Protein AF-A0A819YC69-F1 (afdb_monomer)

Nearest PDB structures (foldseek):
  8zje-assembly1_S  TM=3.160E-01  e=2.181E+00  Mus sp.
  8pg0-assembly1_L  TM=3.439E-01  e=5.567E+00  Homo sapiens
  5d72-assembly1_L  TM=3.757E-01  e=8.622E+00  Homo sapiens
  8ikg-assembly1_S  TM=3.203E-01  e=9.769E+00  Mus musculus
  4mgf-assembly1_A  TM=2.405E-01  e=3.827E+00  Pseudomonas aeruginosa

Secondary structure (DSSP, 8-state):
--------EEEE-EETTSTTTTSPP-TTS---EEEESS-EEEEEETTEEEEEE-S---S---SSS-EEEEETTEEEEEE-STTGGGSHHHHHHHHHHHHHT--

Organism: NCBI:txid392030

Solvent-accessible surface area (backbone atoms only — not comparable to full-atom values): 5788 Å² total; per-residue (Å²): 132,82,79,74,78,61,42,11,50,32,14,40,44,46,38,38,92,44,74,70,55,61,37,73,48,57,95,82,57,94,66,52,72,40,80,20,78,9,23,17,28,32,35,39,38,91,92,40,43,36,34,26,60,36,84,62,69,73,78,60,93,57,102,52,87,59,36,81,47,82,52,102,67,34,45,35,38,32,27,48,49,65,44,52,50,27,60,45,48,67,53,50,53,54,52,52,52,53,46,75,76,56,124

Foldseek 3Di:
DPDPQQKQQKEFFDKCVPVLLLDQDDPPRPTDMDGERHWWKWKAFPNMIGTDYDPDTPLDPDPDQWRWDDDPGTIMITGRHHHSSRGVNVVRVVVVVVVVVPD

InterPro domains:
  IPR008472 Domain of unknown function DUF753 [PF05444] (10-85)

pLDDT: mean 76.84, std 13.85, range [33.84, 92.75]

Structure (mmCIF, N/CA/C/O backbone):
data_AF-A0A819YC69-F1
#
_entry.id   AF-A0A819YC69-F1
#
loop_
_atom_site.group_PDB
_atom_site.id
_atom_site.type_symbol
_atom_site.label_atom_id
_atom_site.label_alt_id
_atom_site.label_comp_id
_atom_site.label_asym_id
_atom_site.label_entity_id
_atom_site.label_seq_id
_atom_site.pdbx_PDB_ins_code
_atom_site.Cartn_x
_atom_site.Cartn_y
_atom_site.Cartn_z
_atom_site.occupancy
_atom_site.B_iso_or_equiv
_atom_site.auth_seq_id
_atom_site.auth_comp_id
_atom_site.auth_asym_id
_atom_site.auth_atom_id
_atom_site.pdbx_PDB_model_num
ATOM 1 N N . MET A 1 1 ? 17.392 21.118 -14.429 1.00 33.84 1 MET A N 1
ATOM 2 C CA . MET A 1 1 ? 17.288 19.710 -13.995 1.00 33.84 1 MET A CA 1
ATOM 3 C C . MET A 1 1 ? 15.810 19.369 -13.944 1.00 33.84 1 MET A C 1
ATOM 5 O O . MET A 1 1 ? 15.108 19.953 -13.131 1.00 33.84 1 MET A O 1
ATOM 9 N N . CYS A 1 2 ? 15.311 18.546 -14.868 1.00 38.06 2 CYS A N 1
ATOM 10 C CA . CYS A 1 2 ? 13.936 18.050 -14.801 1.00 38.06 2 CYS A CA 1
ATOM 11 C C . CYS A 1 2 ? 13.870 17.054 -13.642 1.00 38.06 2 CYS A C 1
ATOM 13 O O . CYS A 1 2 ? 14.589 16.057 -13.666 1.00 38.06 2 CYS A O 1
ATOM 15 N N . LEU A 1 3 ? 13.079 17.358 -12.612 1.00 44.16 3 LEU A N 1
ATOM 16 C CA . LEU A 1 3 ? 12.761 16.409 -11.549 1.00 44.16 3 LEU A CA 1
ATOM 17 C C . LEU A 1 3 ? 12.117 15.199 -12.227 1.00 44.16 3 LEU A C 1
ATOM 19 O O . LEU A 1 3 ? 11.037 15.321 -12.800 1.00 44.16 3 LEU A O 1
ATOM 23 N N . ALA A 1 4 ? 12.816 14.067 -12.252 1.00 48.41 4 ALA A N 1
ATOM 24 C CA . ALA A 1 4 ? 12.221 12.822 -12.700 1.00 48.41 4 ALA A CA 1
ATOM 25 C C . ALA A 1 4 ? 11.012 12.560 -11.797 1.00 48.41 4 ALA A C 1
ATOM 27 O O . ALA A 1 4 ? 11.167 12.452 -10.581 1.00 48.41 4 ALA A O 1
ATOM 28 N N . SER A 1 5 ? 9.813 12.521 -12.378 1.00 52.78 5 SER A N 1
ATOM 29 C CA . SER A 1 5 ? 8.618 12.066 -11.676 1.00 52.78 5 SER A CA 1
ATOM 30 C C . SER A 1 5 ? 8.901 10.669 -11.132 1.00 52.78 5 SER A C 1
ATOM 32 O O . SER A 1 5 ? 9.031 9.727 -11.911 1.00 52.78 5 SER A O 1
ATOM 34 N N . ALA A 1 6 ? 9.055 10.537 -9.815 1.00 58.78 6 ALA A N 1
ATOM 35 C CA . ALA A 1 6 ? 9.269 9.242 -9.188 1.00 58.78 6 ALA A CA 1
ATOM 36 C C . ALA A 1 6 ? 8.027 8.371 -9.436 1.00 58.78 6 ALA A C 1
ATOM 38 O O . ALA A 1 6 ? 6.907 8.763 -9.095 1.00 58.78 6 ALA A O 1
ATOM 39 N N . SER A 1 7 ? 8.229 7.232 -10.098 1.00 68.50 7 SER A N 1
ATOM 40 C CA . SER A 1 7 ? 7.196 6.239 -10.383 1.00 68.50 7 SER A CA 1
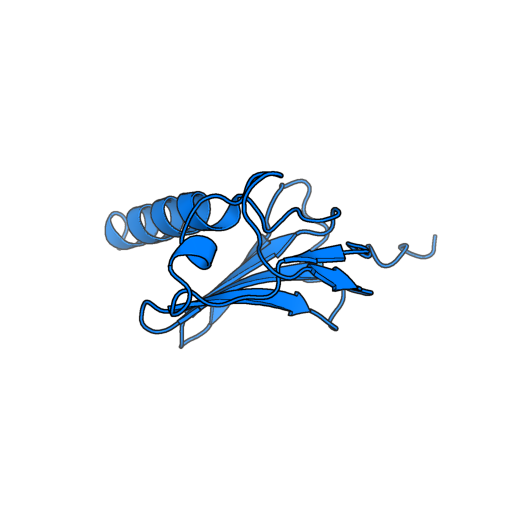ATOM 41 C C . SER A 1 7 ? 7.517 4.958 -9.625 1.00 68.50 7 SER A C 1
ATOM 43 O O . SER A 1 7 ? 8.587 4.381 -9.831 1.00 68.50 7 SER A O 1
ATOM 45 N N . ALA A 1 8 ? 6.580 4.469 -8.818 1.00 75.38 8 ALA A N 1
ATOM 46 C CA . ALA A 1 8 ? 6.755 3.232 -8.065 1.00 75.38 8 ALA A CA 1
ATOM 47 C C . ALA A 1 8 ? 6.829 1.991 -8.969 1.00 75.38 8 ALA A C 1
ATOM 49 O O . ALA A 1 8 ? 7.336 0.952 -8.561 1.00 75.38 8 ALA A O 1
ATOM 50 N N . GLY A 1 9 ? 6.322 2.058 -10.202 1.00 85.75 9 GLY A N 1
ATOM 51 C CA . GLY A 1 9 ? 6.320 0.950 -11.157 1.00 85.75 9 GLY A CA 1
ATOM 52 C C . GLY A 1 9 ? 5.249 -0.097 -10.851 1.00 85.75 9 GLY A C 1
ATOM 53 O O . GLY A 1 9 ? 4.450 -0.415 -11.726 1.00 85.75 9 GLY A O 1
ATOM 54 N N . TRP A 1 10 ? 5.183 -0.597 -9.613 1.00 90.12 10 TRP A N 1
ATOM 55 C CA . TRP A 1 10 ? 4.187 -1.570 -9.154 1.00 90.12 10 TRP A CA 1
ATOM 56 C C . TRP A 1 10 ? 3.751 -1.298 -7.719 1.00 90.12 10 TRP A C 1
ATOM 58 O O . TRP A 1 10 ? 4.585 -1.016 -6.865 1.00 90.12 10 TRP A O 1
ATOM 68 N N . CYS A 1 11 ? 2.462 -1.477 -7.437 1.00 91.44 11 CYS A N 1
ATOM 69 C CA . CYS A 1 11 ? 1.886 -1.325 -6.100 1.00 91.44 11 CYS A CA 1
ATOM 70 C C . CYS A 1 11 ? 0.952 -2.488 -5.778 1.00 91.44 11 CYS A C 1
ATOM 72 O O . CYS A 1 11 ? 0.339 -3.058 -6.682 1.00 91.44 11 CYS A O 1
ATOM 74 N N . TYR A 1 12 ? 0.793 -2.812 -4.495 1.00 92.75 12 TYR A N 1
ATOM 75 C CA . TYR A 1 12 ? -0.297 -3.688 -4.071 1.00 92.75 12 TYR A CA 1
ATOM 76 C C . TYR A 1 12 ? -1.636 -2.963 -4.200 1.00 92.75 12 TYR A C 1
ATOM 78 O O . TYR A 1 12 ? -1.734 -1.787 -3.843 1.00 92.75 12 TYR A O 1
ATOM 86 N N . GLN A 1 13 ? -2.649 -3.675 -4.691 1.00 92.75 1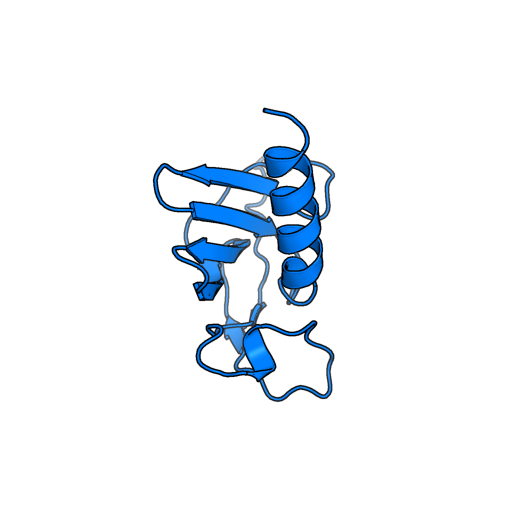3 GLN A N 1
ATOM 87 C CA . GLN A 1 13 ? -4.003 -3.176 -4.900 1.00 92.75 13 GLN A CA 1
ATOM 88 C C . GLN A 1 13 ? -4.982 -4.068 -4.139 1.00 92.75 13 GLN A C 1
ATOM 90 O O . GLN A 1 13 ? -5.212 -5.215 -4.513 1.00 92.75 13 GLN A O 1
ATOM 95 N N . CYS A 1 14 ? -5.547 -3.555 -3.051 1.00 92.50 14 CYS A N 1
ATOM 96 C CA . CYS A 1 14 ? -6.498 -4.298 -2.229 1.00 92.50 14 CYS A CA 1
ATOM 97 C C . CYS A 1 14 ? -7.193 -3.379 -1.225 1.00 92.50 14 CYS A C 1
ATOM 99 O O . CYS A 1 14 ? -6.831 -2.212 -1.073 1.00 92.50 14 CYS A O 1
ATOM 101 N N . ASP A 1 15 ? -8.154 -3.926 -0.487 1.00 92.06 15 ASP A N 1
ATOM 102 C CA . ASP A 1 15 ? -8.670 -3.295 0.721 1.00 92.06 15 ASP A CA 1
ATOM 103 C C . ASP A 1 15 ? -8.874 -4.315 1.849 1.00 92.06 15 ASP A C 1
ATOM 105 O O . ASP A 1 15 ? -8.896 -5.524 1.604 1.00 92.06 15 ASP A O 1
ATOM 109 N N . SER A 1 16 ? -9.008 -3.837 3.087 1.00 89.12 16 SER A N 1
ATOM 110 C CA . SER A 1 16 ? -9.083 -4.671 4.292 1.00 89.12 16 SER A CA 1
ATOM 111 C C . SER A 1 16 ? -10.348 -5.525 4.415 1.00 89.12 16 SER A C 1
ATOM 113 O O . SER A 1 16 ? -10.422 -6.338 5.336 1.00 89.12 16 SER A O 1
ATOM 115 N N . ARG A 1 17 ? -11.317 -5.436 3.486 1.00 87.06 17 ARG A N 1
ATOM 116 C CA . ARG A 1 17 ? -12.371 -6.463 3.360 1.00 87.06 17 ARG A CA 1
ATOM 117 C C . ARG A 1 17 ? -11.776 -7.795 2.905 1.00 87.06 17 ARG A C 1
ATOM 119 O O . ARG A 1 17 ? -12.318 -8.846 3.233 1.00 87.06 17 ARG A O 1
ATOM 126 N N . ASN A 1 18 ? -10.645 -7.763 2.194 1.00 85.56 18 ASN A N 1
ATOM 127 C CA . ASN A 1 18 ? -9.758 -8.911 2.072 1.00 85.56 18 ASN A CA 1
ATOM 128 C C . ASN A 1 18 ? -8.853 -8.967 3.321 1.00 85.56 18 ASN A C 1
ATOM 130 O O . ASN A 1 18 ? -8.014 -8.075 3.496 1.00 85.56 18 ASN A O 1
ATOM 134 N N . PRO A 1 19 ? -8.944 -10.022 4.155 1.00 81.69 19 PRO A N 1
ATOM 135 C CA . PRO A 1 19 ? -8.167 -10.130 5.393 1.00 81.69 19 PRO A CA 1
ATOM 136 C C . PRO A 1 19 ? -6.657 -9.998 5.175 1.00 81.69 19 PRO A C 1
ATOM 138 O O . PRO A 1 19 ? -5.937 -9.497 6.031 1.00 81.69 19 PRO A O 1
ATOM 141 N N . ARG A 1 20 ? -6.171 -10.407 3.998 1.00 83.88 20 ARG A N 1
ATOM 142 C CA . ARG A 1 20 ? -4.75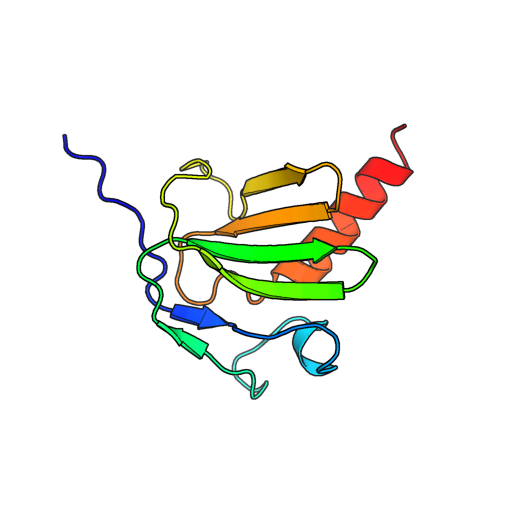0 -10.346 3.643 1.00 83.88 20 ARG A CA 1
ATOM 143 C C . ARG A 1 20 ? -4.242 -8.922 3.421 1.00 83.88 20 ARG A C 1
ATOM 145 O O . ARG A 1 20 ? -3.051 -8.686 3.572 1.00 83.88 20 ARG A O 1
ATOM 152 N N . CYS A 1 21 ? -5.119 -7.976 3.089 1.00 85.12 21 CYS A N 1
ATOM 153 C CA . CYS A 1 21 ? -4.729 -6.593 2.814 1.00 85.12 21 CYS A CA 1
ATOM 154 C C . CYS A 1 21 ? -4.472 -5.779 4.088 1.00 85.12 21 CYS A C 1
ATOM 156 O O . CYS A 1 21 ? -3.679 -4.834 4.081 1.00 85.12 21 CYS A O 1
ATOM 158 N N . GLY A 1 22 ? -5.140 -6.148 5.186 1.00 78.94 22 GLY A N 1
ATOM 159 C CA . GLY A 1 22 ? -4.942 -5.527 6.497 1.00 78.94 22 GLY A CA 1
ATOM 160 C C . GLY A 1 22 ? -3.630 -5.932 7.174 1.00 78.94 22 GLY A C 1
ATOM 161 O O . GLY A 1 22 ? -3.236 -5.301 8.144 1.00 78.94 22 GLY A O 1
ATOM 162 N N . MET A 1 23 ? -2.941 -6.957 6.665 1.00 80.69 23 MET A N 1
ATOM 163 C CA . MET A 1 23 ? -1.689 -7.460 7.232 1.00 80.69 23 MET A CA 1
ATOM 164 C C . MET A 1 23 ? -0.461 -6.823 6.572 1.00 80.69 23 MET A C 1
ATOM 166 O O . MET A 1 23 ? -0.541 -6.211 5.503 1.00 80.69 23 MET A O 1
ATOM 170 N N . GLN A 1 24 ? 0.708 -7.005 7.183 1.00 80.44 24 GLN A N 1
ATOM 171 C CA . GLN A 1 24 ? 1.972 -6.806 6.481 1.00 80.44 24 GLN A CA 1
ATOM 172 C C . GLN A 1 24 ? 2.045 -7.789 5.305 1.00 80.44 24 GLN A C 1
ATOM 174 O O . GLN A 1 24 ? 1.838 -8.987 5.485 1.00 80.44 24 GLN A O 1
ATOM 179 N N . ILE A 1 25 ? 2.296 -7.274 4.101 1.00 81.88 25 ILE A N 1
ATOM 180 C CA . ILE A 1 25 ? 2.346 -8.091 2.886 1.00 81.88 25 ILE A CA 1
ATOM 181 C C . ILE A 1 25 ? 3.797 -8.499 2.639 1.00 81.88 25 ILE A C 1
ATOM 183 O O . ILE A 1 25 ? 4.657 -7.642 2.447 1.00 81.88 25 ILE A O 1
ATOM 187 N N . ASP A 1 26 ? 4.065 -9.798 2.607 1.00 77.88 26 ASP A N 1
ATOM 188 C CA . ASP A 1 26 ? 5.335 -10.351 2.145 1.00 77.88 26 ASP A CA 1
ATOM 189 C C . ASP A 1 26 ? 5.193 -10.959 0.736 1.00 77.88 26 ASP A C 1
ATOM 191 O O . ASP A 1 26 ? 4.142 -10.881 0.098 1.00 77.88 26 ASP A O 1
ATOM 195 N N . GLN A 1 27 ? 6.268 -11.557 0.220 1.00 69.19 27 GLN A N 1
ATOM 196 C CA . GLN A 1 27 ? 6.273 -12.154 -1.120 1.00 69.19 27 GLN A CA 1
ATOM 197 C C . GLN A 1 27 ? 5.369 -13.394 -1.259 1.00 69.19 27 GLN A C 1
ATOM 199 O O . GLN A 1 27 ? 5.098 -13.812 -2.383 1.00 69.19 27 GLN A O 1
ATOM 204 N N . THR A 1 28 ? 4.914 -13.987 -0.154 1.00 72.75 28 THR A N 1
ATOM 205 C CA . THR A 1 28 ? 4.090 -15.207 -0.131 1.00 72.75 28 THR A CA 1
ATOM 206 C C . THR A 1 28 ? 2.594 -14.906 -0.090 1.00 72.75 28 THR A C 1
ATOM 208 O O . THR A 1 28 ? 1.768 -15.748 -0.453 1.00 72.75 28 THR A O 1
ATOM 211 N N . ILE A 1 29 ? 2.228 -13.689 0.310 1.00 75.25 29 ILE A N 1
ATOM 212 C CA . ILE A 1 29 ? 0.842 -13.254 0.383 1.00 75.25 29 ILE A CA 1
ATOM 213 C C . ILE A 1 29 ? 0.339 -12.928 -1.031 1.00 75.25 29 ILE A C 1
ATOM 215 O O . ILE A 1 29 ? 0.746 -11.955 -1.664 1.00 75.25 29 ILE A O 1
ATOM 219 N N . GLY A 1 30 ? -0.591 -13.752 -1.522 1.00 79.44 30 GLY A N 1
ATOM 220 C CA . GLY A 1 30 ? -1.276 -13.552 -2.802 1.00 79.44 30 GLY A CA 1
ATOM 221 C C . GLY A 1 30 ? -2.249 -12.373 -2.754 1.00 79.44 30 GLY A C 1
ATOM 222 O O . GLY A 1 30 ? -3.452 -12.580 -2.582 1.00 79.44 30 GLY A O 1
ATOM 223 N N . ILE A 1 31 ? -1.711 -11.157 -2.853 1.00 87.62 31 ILE A N 1
ATOM 224 C CA . ILE A 1 31 ? -2.432 -9.896 -3.058 1.00 87.62 31 ILE A CA 1
ATOM 225 C C . ILE A 1 31 ? -2.130 -9.400 -4.470 1.00 87.62 31 ILE A C 1
ATOM 227 O O . ILE A 1 31 ? -0.987 -9.471 -4.933 1.00 87.62 31 ILE A O 1
ATOM 231 N N . ASP A 1 32 ? -3.153 -8.864 -5.128 1.00 90.44 32 ASP A N 1
ATOM 232 C CA . ASP A 1 32 ? -3.034 -8.333 -6.477 1.00 90.44 32 ASP A CA 1
ATOM 233 C C . ASP A 1 32 ? -2.058 -7.154 -6.539 1.00 90.44 32 ASP A C 1
ATOM 235 O O . ASP A 1 32 ? -1.971 -6.310 -5.639 1.00 90.44 32 ASP A O 1
ATOM 239 N N . LYS A 1 33 ? -1.306 -7.102 -7.638 1.00 91.06 33 LYS A N 1
ATOM 240 C CA . LYS A 1 33 ? -0.349 -6.039 -7.943 1.00 91.06 33 LYS A CA 1
ATOM 241 C C . LYS A 1 33 ? -0.823 -5.313 -9.189 1.00 91.06 33 LYS A C 1
ATOM 243 O O . LYS A 1 33 ? -1.199 -5.953 -10.167 1.00 91.06 33 LYS A O 1
ATOM 248 N N . THR A 1 34 ? -0.766 -3.990 -9.168 1.00 91.25 34 THR A N 1
ATOM 249 C CA . THR A 1 34 ? -1.118 -3.151 -10.316 1.00 91.25 34 THR A CA 1
ATOM 250 C C . THR A 1 34 ? 0.105 -2.372 -10.790 1.00 91.25 34 THR A C 1
ATOM 252 O O . THR A 1 34 ? 0.888 -1.918 -9.944 1.00 91.25 34 THR A O 1
ATOM 255 N N . PRO A 1 35 ? 0.297 -2.197 -12.111 1.00 90.75 35 PRO A N 1
ATOM 256 C CA . PRO A 1 35 ? 1.298 -1.269 -12.614 1.00 90.75 35 PRO A CA 1
ATOM 257 C C . PRO A 1 35 ? 0.962 0.150 -12.146 1.00 9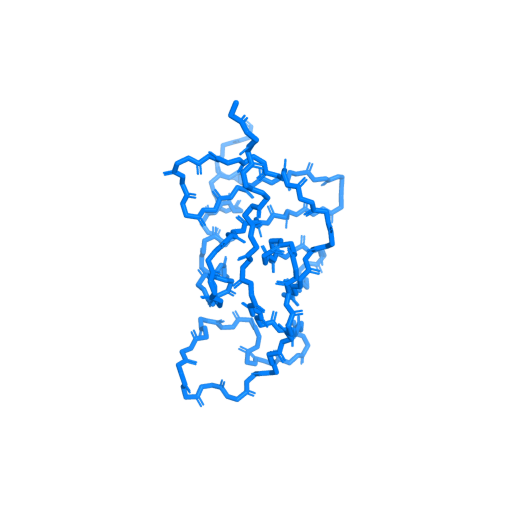0.75 35 PRO A C 1
ATOM 259 O O . PRO A 1 35 ? -0.212 0.515 -12.028 1.00 90.75 35 PRO A O 1
ATOM 262 N N . CYS A 1 36 ? 1.995 0.937 -11.856 1.00 86.88 36 CYS A N 1
ATOM 263 C CA . CYS A 1 36 ? 1.853 2.269 -11.295 1.00 86.88 36 CYS A CA 1
ATOM 264 C C . CYS A 1 36 ? 2.834 3.262 -11.905 1.00 86.88 36 CYS A C 1
ATOM 266 O O . CYS A 1 36 ? 4.048 3.123 -11.759 1.00 86.88 36 CYS A O 1
ATOM 268 N N . ASN A 1 37 ? 2.285 4.296 -12.540 1.00 84.31 37 ASN A N 1
ATOM 269 C CA . ASN A 1 37 ? 3.084 5.382 -13.093 1.00 84.31 37 ASN A CA 1
ATOM 270 C C . ASN A 1 37 ? 3.355 6.486 -12.063 1.00 84.31 37 ASN A C 1
ATOM 272 O O . ASN A 1 37 ? 4.326 7.202 -12.246 1.00 84.31 37 ASN A O 1
ATOM 276 N N . GLY A 1 38 ? 2.570 6.597 -10.985 1.00 85.88 38 GLY A N 1
ATOM 277 C CA . GLY A 1 38 ? 2.791 7.548 -9.889 1.00 85.88 38 GLY A CA 1
ATOM 278 C C . GLY A 1 38 ? 3.337 6.885 -8.622 1.00 85.88 38 GLY A C 1
ATOM 279 O O . GLY A 1 38 ? 4.244 6.056 -8.686 1.00 85.88 38 GLY A O 1
ATOM 280 N N . GLN A 1 39 ? 2.792 7.250 -7.462 1.00 87.62 39 GLN A N 1
ATOM 281 C CA . GLN A 1 39 ? 3.219 6.742 -6.151 1.00 87.62 39 GLN A CA 1
ATOM 282 C C . GLN A 1 39 ? 2.265 5.655 -5.644 1.00 87.62 39 GLN A C 1
ATOM 284 O O . GLN A 1 39 ? 1.058 5.725 -5.874 1.00 87.62 39 GLN A O 1
ATOM 289 N N . CYS A 1 40 ? 2.765 4.665 -4.908 1.00 89.12 40 CYS A N 1
ATOM 290 C CA . CYS A 1 40 ? 1.878 3.770 -4.174 1.00 89.12 40 CYS A CA 1
ATOM 291 C C . CYS A 1 40 ? 1.250 4.514 -3.001 1.00 89.12 40 CYS A C 1
ATOM 293 O O . CYS A 1 40 ? 1.909 5.329 -2.356 1.00 89.12 40 CYS A O 1
ATOM 295 N N . TYR A 1 41 ? 0.002 4.183 -2.684 1.00 89.50 41 TYR A N 1
ATOM 296 C CA . TYR A 1 41 ? -0.667 4.690 -1.497 1.00 89.50 41 TYR A CA 1
ATOM 297 C C . TYR A 1 41 ? -1.162 3.566 -0.595 1.00 89.50 41 TYR A C 1
ATOM 299 O O . TYR A 1 41 ? -1.427 2.436 -1.027 1.00 89.50 41 TYR A O 1
ATOM 307 N N . THR A 1 42 ? -1.316 3.925 0.674 1.00 89.75 42 THR A N 1
ATOM 308 C CA . THR A 1 42 ? -2.187 3.266 1.642 1.00 89.75 42 THR A CA 1
ATOM 309 C C . THR A 1 42 ? -3.118 4.320 2.219 1.00 89.75 42 THR A C 1
ATOM 311 O O . THR A 1 42 ? -2.669 5.413 2.539 1.00 89.75 42 THR A O 1
ATOM 314 N N . TYR A 1 43 ? -4.405 4.025 2.328 1.00 90.19 43 TYR A N 1
ATOM 315 C CA . TYR A 1 43 ? -5.418 4.965 2.793 1.00 90.19 43 TYR A CA 1
ATOM 316 C C . TYR A 1 43 ? -6.298 4.316 3.850 1.00 90.19 43 TYR A C 1
ATOM 318 O O . TYR A 1 43 ? -6.875 3.265 3.591 1.00 90.19 43 TYR A O 1
ATOM 326 N N . LEU A 1 44 ? -6.424 4.934 5.020 1.00 88.06 44 LEU A N 1
ATOM 327 C CA . LEU A 1 44 ? -7.322 4.487 6.077 1.00 88.06 44 LEU A CA 1
ATOM 328 C C . LEU A 1 44 ? -8.510 5.436 6.172 1.00 88.06 44 LEU A C 1
ATOM 330 O O . LEU A 1 44 ? -8.359 6.594 6.556 1.00 88.06 44 LEU A O 1
ATOM 334 N N . ARG A 1 45 ? -9.705 4.918 5.880 1.00 87.38 45 ARG A N 1
ATOM 335 C CA . ARG A 1 45 ? -10.977 5.636 6.016 1.00 87.38 45 ARG A CA 1
ATOM 336 C C . ARG A 1 45 ? -11.988 4.769 6.729 1.00 87.38 45 ARG A C 1
ATOM 338 O O . ARG A 1 45 ? -12.301 3.681 6.254 1.00 87.38 45 ARG A O 1
ATOM 345 N N . LYS A 1 46 ? -12.562 5.279 7.824 1.00 84.69 46 LYS A N 1
ATOM 346 C CA . LYS A 1 46 ? -13.612 4.585 8.596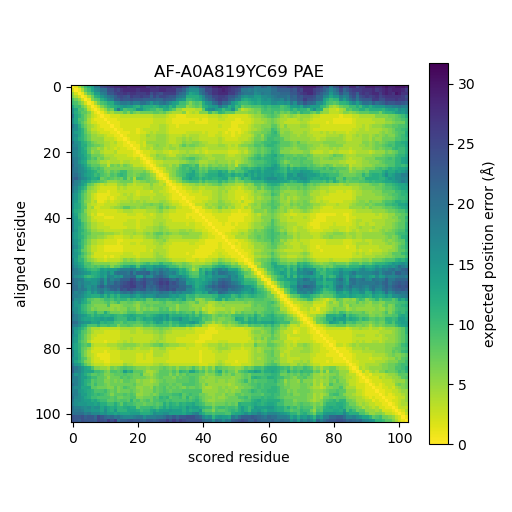 1.00 84.69 46 LYS A CA 1
ATOM 347 C C . LYS A 1 46 ? -13.223 3.131 8.941 1.00 84.69 46 LYS A C 1
ATOM 349 O O . LYS A 1 46 ? -14.019 2.220 8.736 1.00 84.69 46 LYS A O 1
ATOM 354 N N . ASN A 1 47 ? -11.990 2.916 9.407 1.00 81.44 47 ASN A N 1
ATOM 355 C CA . ASN A 1 47 ? -11.394 1.598 9.697 1.00 81.44 47 ASN A CA 1
ATOM 356 C C . ASN A 1 47 ? -11.245 0.643 8.497 1.00 81.44 47 ASN A C 1
ATOM 358 O O . ASN A 1 47 ? -10.960 -0.539 8.682 1.00 81.44 47 ASN A O 1
ATOM 362 N N . ILE A 1 48 ? -11.404 1.131 7.267 1.00 86.62 48 ILE A N 1
ATOM 363 C CA . ILE A 1 48 ? -11.093 0.366 6.060 1.00 86.62 48 ILE A CA 1
ATOM 364 C C . ILE A 1 48 ? -9.767 0.871 5.506 1.00 86.62 48 ILE A C 1
ATOM 366 O O . ILE A 1 48 ? -9.626 2.062 5.217 1.00 86.62 48 ILE A O 1
ATOM 370 N N . LEU A 1 49 ? -8.808 -0.043 5.375 1.00 88.25 49 LEU A N 1
ATOM 371 C CA . LEU A 1 49 ? -7.504 0.214 4.780 1.00 88.25 49 LEU A CA 1
ATOM 372 C C . LEU A 1 49 ? -7.573 -0.135 3.297 1.00 88.25 49 LEU A C 1
ATOM 374 O O . LEU A 1 49 ? -8.001 -1.226 2.940 1.00 88.25 49 LEU A O 1
ATOM 378 N N . TYR A 1 50 ? -7.125 0.775 2.447 1.00 91.62 50 TYR A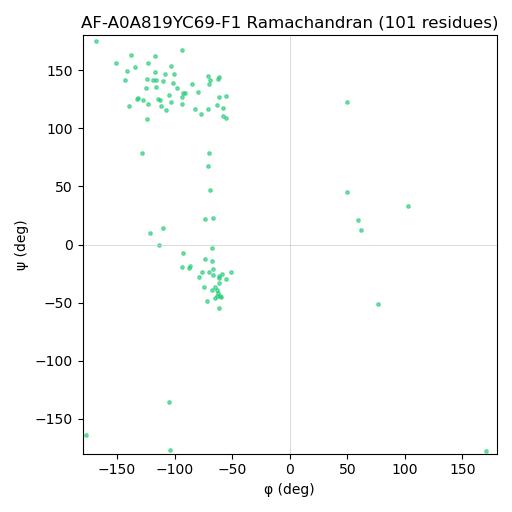 N 1
ATOM 379 C CA . TYR A 1 50 ? -7.041 0.620 1.002 1.00 91.62 50 TYR A CA 1
ATOM 380 C C . TYR A 1 50 ? -5.585 0.735 0.578 1.00 91.62 50 TYR A C 1
ATOM 382 O O . TYR A 1 50 ? -4.858 1.576 1.097 1.00 91.62 50 TYR A O 1
ATOM 390 N N . ARG A 1 51 ? -5.164 -0.068 -0.392 1.00 91.69 51 ARG A N 1
ATOM 391 C CA . ARG A 1 51 ? -3.852 0.012 -1.036 1.00 91.69 51 ARG A CA 1
ATOM 392 C C . ARG A 1 51 ? -4.047 0.174 -2.528 1.00 91.69 51 ARG A C 1
ATOM 394 O O . ARG A 1 51 ? -4.947 -0.448 -3.096 1.00 91.69 51 ARG A O 1
ATOM 401 N N . GLY A 1 52 ? -3.203 0.978 -3.155 1.00 92.25 52 GLY A N 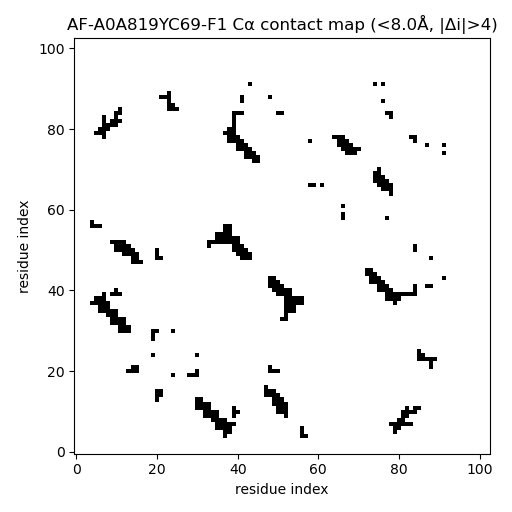1
ATOM 402 C CA . GLY A 1 52 ? -3.240 1.109 -4.601 1.00 92.25 52 GLY A CA 1
ATOM 403 C C . GLY A 1 52 ? -2.157 2.006 -5.164 1.00 92.25 52 GLY A C 1
ATOM 404 O O . GLY A 1 52 ? -1.166 2.315 -4.502 1.00 92.25 52 GLY A O 1
ATOM 405 N N . CYS A 1 53 ? -2.373 2.400 -6.413 1.00 90.56 53 CYS A N 1
ATOM 406 C CA . CYS A 1 53 ? -1.541 3.344 -7.141 1.00 90.56 53 CYS A CA 1
ATOM 407 C C . CYS A 1 53 ? -2.231 4.706 -7.248 1.00 90.56 53 CYS A C 1
ATOM 409 O O . CYS A 1 53 ? -3.376 4.796 -7.698 1.00 90.56 53 CYS A O 1
ATOM 411 N N . SER A 1 54 ? -1.517 5.762 -6.875 1.00 86.69 54 SER A N 1
ATOM 412 C CA . SER A 1 54 ? -1.898 7.138 -7.155 1.00 86.69 54 SER A CA 1
ATOM 413 C C . SER A 1 54 ? -1.419 7.530 -8.547 1.00 86.69 54 SER A C 1
ATOM 415 O O . SER A 1 54 ? -0.307 7.204 -8.963 1.00 86.69 54 SER A O 1
ATOM 417 N N . TRP A 1 55 ? -2.282 8.241 -9.258 1.00 73.44 55 TRP A N 1
ATOM 418 C CA . TRP A 1 55 ? -2.010 8.804 -10.578 1.00 73.44 55 TRP A CA 1
ATOM 419 C C . TRP A 1 55 ? -1.353 10.179 -10.439 1.00 73.44 55 TRP A C 1
ATOM 421 O O . TRP A 1 55 ? -0.738 10.685 -11.374 1.00 73.44 55 TRP A O 1
ATOM 431 N N . GLU A 1 56 ? -1.495 10.781 -9.260 1.00 66.62 56 GLU A N 1
ATOM 432 C CA . GLU A 1 56 ? -0.889 12.046 -8.901 1.00 66.62 56 GLU A CA 1
ATOM 433 C C . GLU A 1 56 ? 0.571 11.805 -8.521 1.00 66.62 56 GLU A C 1
ATOM 435 O O . GLU A 1 56 ? 0.909 10.907 -7.744 1.00 66.62 56 GLU A O 1
ATOM 440 N N . HIS A 1 57 ? 1.444 12.623 -9.097 1.00 59.41 57 HIS A N 1
ATOM 441 C CA . HIS A 1 57 ? 2.851 12.665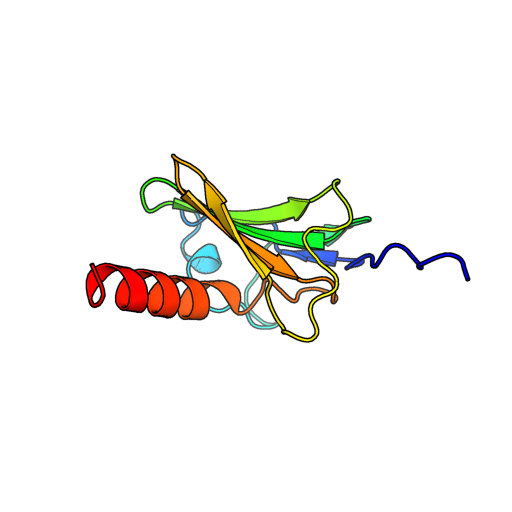 -8.747 1.00 59.41 57 HIS A CA 1
ATOM 442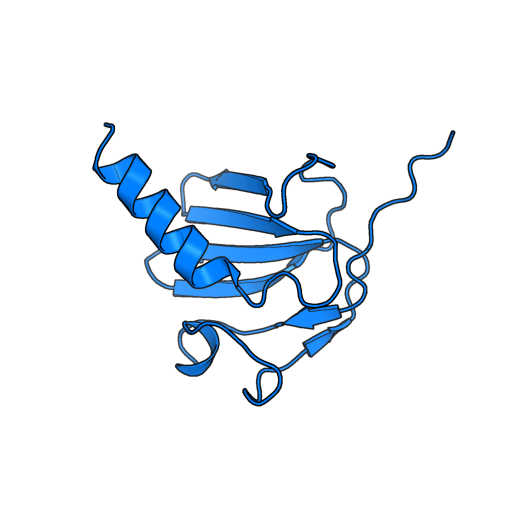 C C . HIS A 1 57 ? 3.077 13.814 -7.771 1.00 59.41 57 HIS A C 1
ATOM 444 O O . HIS A 1 57 ? 2.631 14.931 -8.025 1.00 59.41 57 HIS A O 1
ATOM 450 N N . GLY A 1 58 ? 3.836 13.571 -6.704 1.00 57.66 58 GLY A N 1
ATOM 451 C CA . GLY A 1 58 ? 4.366 14.662 -5.894 1.00 57.66 58 GLY A CA 1
ATOM 452 C C . GLY A 1 58 ? 3.637 14.917 -4.582 1.00 57.66 58 GLY A C 1
ATOM 453 O O . GLY A 1 58 ? 3.676 16.048 -4.098 1.00 57.66 58 GLY A O 1
ATOM 454 N N . PHE A 1 59 ? 3.105 13.877 -3.926 1.00 58.94 59 PHE A N 1
ATOM 455 C CA . PHE A 1 59 ? 2.942 13.907 -2.467 1.00 58.94 59 PHE A CA 1
ATOM 456 C C . PHE A 1 59 ? 4.327 13.813 -1.808 1.00 58.94 59 PHE A C 1
ATOM 458 O O . PHE A 1 59 ? 4.689 12.807 -1.208 1.00 58.94 59 PHE A O 1
ATOM 465 N N . MET A 1 60 ? 5.101 14.884 -2.015 1.00 53.75 60 MET A N 1
ATOM 466 C CA . MET A 1 60 ? 6.444 15.206 -1.537 1.00 53.75 60 MET A CA 1
ATOM 467 C C . MET A 1 60 ? 7.506 14.112 -1.723 1.00 53.75 60 MET A C 1
ATOM 469 O O . MET A 1 60 ? 7.427 13.021 -1.171 1.00 53.75 60 MET A O 1
ATOM 473 N N . THR A 1 61 ? 8.586 14.466 -2.421 1.00 48.41 61 THR A N 1
ATOM 474 C CA . THR A 1 61 ? 9.869 13.741 -2.477 1.00 48.41 61 THR A CA 1
ATOM 475 C C . THR A 1 61 ? 10.611 13.819 -1.133 1.00 48.41 61 THR A C 1
ATOM 477 O O . THR A 1 61 ? 11.774 14.228 -1.073 1.00 48.41 61 THR A O 1
ATOM 480 N N . ALA A 1 62 ? 9.919 13.566 -0.023 1.00 43.25 62 ALA A N 1
ATOM 481 C CA . ALA A 1 62 ? 10.530 13.591 1.292 1.00 43.25 62 ALA A CA 1
ATOM 482 C C . ALA A 1 62 ? 11.489 12.402 1.407 1.00 43.25 62 ALA A C 1
ATOM 484 O O . ALA A 1 62 ? 11.206 11.311 0.926 1.00 43.25 62 ALA A O 1
ATOM 485 N N . GLN A 1 63 ? 12.634 12.615 2.054 1.00 49.47 63 GLN A N 1
ATOM 486 C CA . GLN A 1 63 ? 13.693 11.624 2.295 1.00 49.47 63 GLN A CA 1
ATOM 487 C C . GLN A 1 63 ? 13.259 10.488 3.255 1.00 49.47 63 GLN A C 1
ATOM 489 O O . GLN A 1 63 ? 14.094 9.871 3.913 1.00 49.47 63 GLN A O 1
ATOM 494 N N . THR A 1 64 ? 11.955 10.238 3.379 1.00 52.41 64 THR A N 1
ATOM 495 C CA . THR A 1 64 ? 11.321 9.285 4.287 1.00 52.41 64 THR A CA 1
ATOM 496 C C . THR A 1 64 ? 10.598 8.202 3.493 1.00 52.41 64 THR A C 1
ATOM 498 O O . THR A 1 64 ? 10.066 8.449 2.418 1.00 52.41 64 THR A O 1
ATOM 501 N N . THR A 1 65 ? 10.539 6.986 4.042 1.00 64.50 65 THR A N 1
ATOM 502 C CA . THR A 1 65 ? 9.914 5.815 3.398 1.00 64.50 65 THR A CA 1
ATOM 503 C C . THR A 1 65 ? 8.427 6.022 3.073 1.00 64.50 65 THR A C 1
ATOM 505 O O . THR A 1 65 ? 7.914 5.380 2.160 1.00 64.50 65 THR A O 1
ATOM 508 N N . PHE A 1 66 ? 7.743 6.913 3.806 1.00 64.94 66 PHE A N 1
ATOM 509 C CA . PHE A 1 66 ? 6.346 7.283 3.581 1.00 64.94 66 PHE A CA 1
ATOM 510 C C . PHE A 1 66 ? 6.105 8.784 3.798 1.00 64.94 66 PHE A C 1
ATOM 512 O O . PHE A 1 66 ? 6.735 9.396 4.665 1.00 64.94 66 PHE A O 1
ATOM 519 N N . THR A 1 67 ? 5.143 9.343 3.062 1.00 73.38 67 THR A N 1
ATOM 520 C CA . THR A 1 67 ? 4.597 10.696 3.258 1.00 73.38 67 THR A CA 1
ATOM 521 C C . THR A 1 67 ? 3.150 10.598 3.737 1.00 73.38 67 THR A C 1
ATOM 523 O O . THR A 1 67 ? 2.307 10.050 3.026 1.00 73.38 67 THR A O 1
ATOM 526 N N . ALA A 1 68 ? 2.862 11.131 4.930 1.00 75.19 68 ALA A N 1
ATOM 527 C CA . ALA A 1 68 ? 1.527 11.125 5.526 1.00 75.19 68 ALA A CA 1
ATOM 528 C C . ALA A 1 68 ? 0.724 12.384 5.166 1.00 75.19 68 ALA A C 1
ATOM 530 O O . ALA A 1 68 ? 1.209 13.501 5.346 1.00 75.19 68 ALA A O 1
ATOM 531 N N . VAL A 1 69 ? -0.515 12.208 4.704 1.00 78.12 69 VAL A N 1
ATOM 532 C CA . VAL A 1 69 ? -1.457 13.298 4.416 1.00 78.12 69 VAL A CA 1
ATOM 533 C C . VAL A 1 69 ? -2.772 13.025 5.131 1.00 78.12 69 VAL A C 1
ATOM 535 O O . VAL A 1 69 ? -3.390 11.976 4.945 1.00 78.12 69 VAL A O 1
ATOM 538 N N . TYR A 1 70 ? -3.204 13.983 5.945 1.00 76.00 70 TYR A N 1
ATOM 539 C CA . TYR A 1 70 ? -4.493 13.929 6.621 1.00 76.00 70 TYR A CA 1
ATOM 540 C C . TYR A 1 70 ? -5.541 14.644 5.792 1.00 76.00 70 TYR A C 1
ATOM 542 O O . TYR A 1 70 ? -5.393 15.818 5.456 1.00 76.00 70 TYR A O 1
ATOM 550 N N . GLU A 1 71 ? -6.633 13.947 5.529 1.00 74.56 71 GLU A N 1
ATOM 551 C CA . GLU A 1 71 ? -7.850 14.548 5.014 1.00 74.56 71 GLU A CA 1
ATOM 552 C C . GLU A 1 71 ? -8.971 14.369 6.029 1.00 74.56 71 GLU A C 1
ATOM 554 O O . GLU A 1 71 ? -8.917 13.513 6.912 1.00 74.56 71 GLU A O 1
ATOM 559 N N . LYS A 1 72 ? -10.032 15.164 5.878 1.00 71.44 72 LYS A N 1
ATOM 560 C CA . LYS A 1 72 ? -11.196 15.184 6.777 1.00 71.44 72 LYS A CA 1
ATOM 561 C C . LYS A 1 72 ? -11.802 13.795 7.046 1.00 71.44 72 LYS A C 1
ATOM 563 O O . LYS A 1 72 ? -12.433 13.593 8.077 1.00 71.44 72 LYS A O 1
ATOM 568 N N . ASP A 1 73 ? -11.578 12.855 6.130 1.00 74.81 73 ASP A N 1
ATOM 569 C CA . ASP A 1 73 ? -12.154 11.517 6.148 1.00 74.81 73 ASP A CA 1
ATOM 570 C C . ASP A 1 73 ? -11.132 10.386 6.369 1.00 74.81 73 ASP A C 1
ATOM 572 O O . ASP A 1 73 ? -11.538 9.221 6.388 1.00 74.81 73 ASP A O 1
ATOM 576 N N . GLY A 1 74 ? -9.832 10.665 6.520 1.00 82.75 74 GLY A N 1
ATOM 577 C CA . GLY A 1 74 ? -8.846 9.594 6.670 1.00 82.75 74 GLY A CA 1
ATOM 578 C C . GLY A 1 74 ? -7.377 10.003 6.601 1.00 82.75 74 GLY A C 1
ATOM 579 O O . GLY A 1 74 ? -7.033 11.174 6.453 1.00 82.75 74 GLY A O 1
ATOM 580 N N . LEU A 1 75 ? -6.512 8.995 6.697 1.00 85.69 75 LEU A N 1
ATOM 581 C CA . LEU A 1 75 ? -5.057 9.123 6.624 1.00 85.69 75 LEU A CA 1
ATOM 582 C C . LEU A 1 75 ? -4.542 8.449 5.355 1.00 85.69 75 LEU A C 1
ATOM 584 O O . LEU A 1 75 ? -4.773 7.258 5.150 1.00 85.69 75 LEU A O 1
ATOM 588 N N . TRP A 1 76 ? -3.808 9.193 4.539 1.00 86.69 76 TRP A N 1
ATOM 589 C CA . TRP A 1 76 ? -3.072 8.685 3.389 1.00 86.69 76 TRP A CA 1
ATOM 590 C C . TRP A 1 76 ? -1.588 8.536 3.725 1.00 86.69 76 TRP A C 1
ATOM 592 O O . TRP A 1 76 ? -1.009 9.421 4.346 1.00 86.69 76 TRP A O 1
ATOM 602 N N . LEU A 1 77 ? -0.967 7.450 3.270 1.00 86.19 77 LEU A N 1
ATOM 603 C CA . LEU A 1 77 ? 0.477 7.228 3.269 1.00 86.19 77 LEU A CA 1
ATOM 604 C C . LEU A 1 77 ? 0.937 6.949 1.840 1.00 86.19 77 LEU A C 1
ATOM 606 O O . LEU A 1 77 ? 0.496 5.965 1.246 1.00 86.19 77 LEU A O 1
ATOM 610 N N . PHE A 1 78 ? 1.839 7.769 1.311 1.00 85.69 78 PHE A N 1
ATOM 611 C CA . PHE A 1 78 ? 2.402 7.611 -0.032 1.00 85.69 78 PHE A CA 1
ATOM 612 C C . PHE A 1 78 ? 3.855 7.154 0.011 1.00 85.69 78 PHE A C 1
ATOM 614 O O . PHE A 1 78 ? 4.589 7.545 0.912 1.00 85.69 78 PHE A O 1
ATOM 621 N N . CYS A 1 79 ? 4.278 6.362 -0.970 1.00 83.06 79 CYS A N 1
ATOM 622 C CA . CYS A 1 79 ? 5.666 5.942 -1.159 1.00 83.06 79 CYS A CA 1
ATOM 623 C C . CYS A 1 79 ? 5.944 5.681 -2.652 1.00 83.06 79 CYS A C 1
ATOM 625 O O . CYS A 1 79 ? 5.021 5.439 -3.430 1.00 83.06 79 CYS A O 1
ATOM 627 N N . ASP A 1 80 ? 7.200 5.761 -3.084 1.00 83.62 80 ASP A N 1
ATOM 628 C CA . ASP A 1 80 ? 7.573 5.862 -4.504 1.00 83.62 80 ASP A CA 1
ATOM 629 C C . ASP A 1 80 ? 8.496 4.739 -5.006 1.00 83.62 80 ASP A C 1
ATOM 631 O O . ASP A 1 80 ? 8.977 4.791 -6.137 1.00 83.62 80 ASP A O 1
ATOM 635 N N . THR A 1 81 ? 8.704 3.693 -4.203 1.00 84.62 81 THR A N 1
ATOM 636 C CA . THR A 1 81 ? 9.461 2.497 -4.602 1.00 84.62 81 THR A CA 1
ATOM 637 C C . THR A 1 81 ? 8.531 1.319 -4.921 1.00 84.62 81 THR A C 1
ATOM 639 O O . THR A 1 81 ? 7.414 1.249 -4.401 1.00 84.62 81 THR A O 1
ATOM 642 N N . PRO A 1 82 ? 8.946 0.362 -5.771 1.00 87.25 82 PRO A N 1
ATOM 643 C CA . PRO A 1 82 ? 8.101 -0.776 -6.117 1.00 87.25 82 PRO A CA 1
ATOM 644 C C . PRO A 1 82 ? 7.626 -1.551 -4.889 1.00 87.25 82 PRO A C 1
ATOM 646 O O . PRO A 1 82 ? 8.427 -1.986 -4.064 1.00 87.25 82 PRO A O 1
ATOM 649 N N . LEU A 1 83 ? 6.310 -1.758 -4.797 1.00 88.12 83 LEU A N 1
ATOM 650 C CA . LEU A 1 83 ? 5.641 -2.522 -3.741 1.00 88.12 83 LEU A CA 1
ATOM 651 C C . LEU A 1 83 ? 5.885 -1.978 -2.321 1.00 88.12 83 LEU A C 1
ATOM 653 O O . LEU A 1 83 ? 5.690 -2.698 -1.341 1.00 88.12 83 LEU A O 1
ATOM 657 N N . CYS A 1 84 ? 6.278 -0.709 -2.194 1.00 87.00 84 CYS A N 1
ATOM 658 C CA . CYS A 1 84 ? 6.578 -0.064 -0.915 1.00 87.00 84 CYS A CA 1
ATOM 659 C C . CYS A 1 84 ? 5.377 -0.013 0.030 1.00 87.00 84 CYS A C 1
ATOM 661 O O . CYS A 1 84 ? 5.530 -0.074 1.248 1.00 87.00 84 CYS A O 1
ATOM 663 N N . ASN A 1 85 ? 4.162 -0.006 -0.521 1.00 89.56 85 ASN A N 1
ATOM 664 C CA . ASN A 1 85 ? 2.934 -0.076 0.254 1.00 89.56 85 ASN A CA 1
ATOM 665 C C . ASN A 1 85 ? 2.672 -1.475 0.833 1.00 89.56 85 ASN A C 1
ATOM 667 O O . ASN A 1 85 ? 1.529 -1.771 1.142 1.00 89.56 85 ASN A O 1
ATOM 671 N N . SER A 1 86 ? 3.684 -2.336 0.986 1.00 88.00 86 SER A N 1
ATOM 672 C CA . SER A 1 86 ? 3.634 -3.644 1.656 1.00 88.00 86 SER A CA 1
ATOM 673 C C . SER A 1 86 ? 3.573 -3.542 3.182 1.00 88.00 86 SER A C 1
ATOM 675 O O . SER A 1 86 ? 2.848 -4.306 3.825 1.00 88.00 86 SER A O 1
ATOM 677 N N . ASN A 1 87 ? 4.281 -2.562 3.749 1.00 76.94 87 ASN A N 1
ATOM 678 C CA . ASN A 1 87 ? 4.497 -2.412 5.190 1.00 76.94 87 ASN A CA 1
ATOM 679 C C . ASN A 1 87 ? 3.762 -1.208 5.804 1.00 76.94 87 ASN A C 1
ATOM 681 O O . ASN A 1 87 ? 4.060 -0.782 6.912 1.00 76.94 87 ASN A O 1
ATOM 685 N N . ALA A 1 88 ? 2.812 -0.625 5.077 1.00 70.31 88 ALA A N 1
ATOM 686 C CA . ALA A 1 88 ? 2.159 0.609 5.498 1.00 70.31 88 ALA A CA 1
ATOM 687 C C . ALA A 1 88 ? 1.115 0.417 6.615 1.00 70.31 88 ALA A C 1
ATOM 689 O O . ALA A 1 88 ? 0.837 1.364 7.338 1.00 70.31 88 ALA A O 1
ATOM 690 N N . ALA A 1 89 ? 0.546 -0.785 6.777 1.00 72.38 89 ALA A N 1
ATOM 691 C CA . ALA A 1 89 ? -0.454 -1.069 7.813 1.00 72.38 89 ALA A CA 1
ATOM 692 C C . ALA A 1 89 ? 0.065 -0.868 9.255 1.00 72.38 89 ALA A C 1
ATOM 694 O O . ALA A 1 89 ? -0.528 -0.057 9.961 1.00 72.38 89 ALA A O 1
ATOM 695 N N . PRO A 1 90 ? 1.181 -1.493 9.689 1.00 72.38 90 PRO A N 1
ATOM 696 C CA . PRO A 1 90 ? 1.710 -1.249 11.035 1.00 72.38 90 PRO A CA 1
ATOM 697 C C . PRO A 1 90 ? 2.108 0.219 11.255 1.00 72.38 90 PRO A C 1
ATOM 699 O O . PRO A 1 90 ? 1.912 0.758 12.337 1.00 72.38 90 PRO A O 1
ATOM 702 N N . ILE A 1 91 ? 2.587 0.900 10.208 1.00 74.12 91 ILE A N 1
ATOM 703 C CA . ILE A 1 91 ? 2.927 2.330 10.263 1.00 74.12 91 ILE A CA 1
ATOM 704 C C . ILE A 1 91 ? 1.666 3.188 10.451 1.00 74.12 91 ILE A C 1
ATOM 706 O O . ILE A 1 91 ? 1.690 4.163 11.198 1.00 74.12 91 ILE A O 1
ATOM 710 N N . MET A 1 92 ? 0.549 2.835 9.806 1.00 75.38 92 MET A N 1
ATOM 711 C CA . MET A 1 92 ? -0.727 3.520 10.029 1.00 75.38 92 MET A CA 1
ATOM 712 C C . MET A 1 92 ? -1.211 3.378 11.466 1.00 75.38 92 MET A C 1
ATOM 714 O O . MET A 1 92 ? -1.671 4.372 12.023 1.00 75.38 92 MET A O 1
ATOM 718 N N . ASP A 1 93 ? -1.086 2.193 12.064 1.00 76.00 93 ASP A N 1
ATOM 719 C CA . ASP A 1 93 ? -1.484 1.967 13.455 1.00 76.00 93 ASP A CA 1
ATOM 720 C C . ASP A 1 93 ? -0.637 2.810 14.422 1.00 76.00 93 ASP A C 1
ATOM 722 O O . ASP A 1 93 ? -1.184 3.476 15.301 1.00 76.00 93 ASP A O 1
ATOM 726 N N . GLU A 1 94 ? 0.685 2.859 14.224 1.00 77.62 94 GLU A N 1
ATOM 727 C CA . GLU A 1 94 ? 1.594 3.705 15.014 1.00 77.62 94 GLU A CA 1
ATOM 728 C C . GLU A 1 94 ? 1.257 5.196 14.898 1.00 77.62 94 GLU A C 1
ATOM 730 O O . GLU A 1 94 ? 1.225 5.919 15.901 1.00 77.62 94 GLU A O 1
ATOM 735 N N . ILE A 1 95 ? 0.976 5.667 13.680 1.00 73.75 95 ILE A N 1
ATOM 736 C CA . ILE A 1 95 ? 0.586 7.055 13.433 1.00 73.75 95 ILE A CA 1
ATOM 737 C C . ILE A 1 95 ? -0.758 7.359 14.105 1.00 73.75 95 ILE A C 1
ATOM 739 O O . ILE A 1 95 ? -0.870 8.369 14.801 1.00 73.75 95 ILE A O 1
ATOM 743 N N . LEU A 1 96 ? -1.758 6.481 13.972 1.00 72.56 96 LEU A N 1
ATOM 744 C CA . LEU A 1 96 ? -3.064 6.662 14.613 1.00 72.56 96 LEU A CA 1
ATOM 745 C C . LEU A 1 96 ? -2.932 6.735 16.140 1.00 72.56 96 LEU A C 1
ATOM 747 O O . LEU A 1 96 ? -3.508 7.620 16.772 1.00 72.56 96 LEU A O 1
ATOM 751 N N . LEU A 1 97 ? -2.141 5.834 16.731 1.00 74.12 97 LEU A N 1
ATOM 752 C CA . LEU A 1 97 ? -1.860 5.815 18.167 1.00 74.12 97 LEU A CA 1
ATOM 753 C C . LEU A 1 97 ? -1.127 7.079 18.622 1.00 74.12 97 LEU A C 1
ATOM 755 O O . LEU A 1 97 ? -1.426 7.606 19.692 1.00 74.12 97 LEU A O 1
ATOM 759 N N . SER A 1 98 ? -0.189 7.587 17.826 1.00 70.25 98 SER A N 1
ATOM 760 C CA . SER A 1 98 ? 0.563 8.801 18.161 1.00 70.25 98 SER A CA 1
ATOM 761 C C . SER A 1 98 ? -0.334 10.038 18.213 1.00 70.25 98 SER A C 1
ATOM 763 O O . SER A 1 98 ? -0.142 10.884 19.083 1.00 70.25 98 SER A O 1
ATOM 765 N N . ILE A 1 99 ? -1.334 10.115 17.329 1.00 65.88 99 ILE A N 1
ATOM 766 C CA . ILE A 1 99 ? -2.337 11.191 17.315 1.00 65.88 99 ILE A CA 1
ATOM 767 C C . ILE A 1 99 ? -3.295 11.058 18.496 1.00 65.88 99 ILE A C 1
ATOM 769 O O . ILE A 1 99 ? -3.542 12.028 19.200 1.00 65.88 99 ILE A O 1
ATOM 773 N N . LEU A 1 100 ? -3.837 9.859 18.735 1.00 66.19 100 LEU A N 1
ATOM 774 C CA . LEU A 1 100 ? -4.792 9.641 19.827 1.00 66.19 100 LEU A CA 1
ATOM 775 C C . LEU A 1 100 ? -4.181 9.933 21.206 1.00 66.19 100 LEU A C 1
ATOM 777 O O . LEU A 1 100 ? -4.901 10.327 22.119 1.00 66.19 100 LEU A O 1
ATOM 781 N N . ASN A 1 101 ? -2.866 9.751 21.351 1.00 66.00 101 ASN A N 1
ATOM 782 C CA . ASN A 1 101 ? -2.139 10.003 22.594 1.00 66.00 101 ASN A CA 1
ATOM 783 C C . ASN A 1 101 ? -1.534 11.420 22.700 1.00 66.00 101 ASN A C 1
ATOM 785 O O . ASN A 1 101 ? -1.037 11.765 23.770 1.00 66.00 101 ASN A O 1
ATOM 789 N N . ASN A 1 102 ? -1.579 12.240 21.642 1.00 54.66 102 ASN A N 1
ATOM 790 C CA . ASN A 1 102 ? -1.177 13.655 21.659 1.00 54.66 102 ASN A CA 1
ATOM 791 C C . ASN A 1 102 ? -2.303 14.532 21.074 1.00 54.66 102 ASN A C 1
ATOM 793 O O . ASN A 1 102 ? -2.220 14.900 19.898 1.00 54.66 102 ASN A O 1
ATOM 797 N N . PRO A 1 103 ? -3.361 14.819 21.858 1.00 51.66 103 PRO A N 1
ATOM 798 C CA . PRO A 1 103 ? -4.471 15.673 21.431 1.00 51.66 103 PRO A CA 1
ATOM 799 C C . PRO A 1 103 ? -4.068 17.136 21.202 1.00 51.66 103 PRO A C 1
ATOM 801 O O . PRO A 1 103 ? -3.137 17.624 21.887 1.00 51.66 103 PRO A O 1
#

Radius of gyration: 13.43 Å; Cα contacts (8 Å, |Δi|>4): 214; chains: 1; bounding box: 31×35×37 Å

Mean predicted aligned error: 8.01 Å

Sequence (103 aa):
MCLASASAGWCYQCDSRNPRCGMQIDQTIGIDKTPCNGQCYTYLRKNILYRGCSWEHGFMTAQTTFTAVYEKDGLWLFCDTPLCNSNAAPIMDEILLSILNNP